Protein AF-A0AAD7TWH1-F1 (afdb_monomer)

pLDDT: mean 86.57, std 14.69, range [39.81, 98.5]

Sequence (129 aa):
MPHADSATIPAGIDKAAFWAHVHEQLSHLLDGQRNWVTNLANASSLVFNALQAFPPFGTGERMVNWCGHIACDGETKSEVVCPLLLTVDGEERAIGVLDLDCLALAGFDEQDQAGLEKIARLVVDACDW

Foldseek 3Di:
DDDVCLLADDPPDDLLVLLVSLLVSLLVCLPPPAALVSSVVSNLSSVLSNLLNDPLQNDDQLPKDSPPPPPDPVLFQDKAKAFLWDADPNDTDGPGIDIITTSDHCSDDPSRNVSVNSSSPSSNVSYDD

Radius of gyration: 14.74 Å; Cα contacts (8 Å, |Δi|>4): 180; chains: 1; bounding box: 40×32×31 Å

Secondary structure (DSSP, 8-state):
---GGGG-PPTT--HHHHHHHHHHHHHHHHTT--BHHHHHHHHHHHHHHHHHHSHHHHSGGG-EESS--STT-TT--EEEEEEEEEEETTEEEEEEEEEEEESSTT---HHHHHHHHHHHHHHHHHSB-

InterPro domains:
  IPR029016 GAF-like domain superfamily [G3DSA:3.30.450.40] (1-66)
  IPR029016 GAF-like domain superfamily [G3DSA:3.30.450.40] (67-126)

Mean predicted aligned error: 5.59 Å

Organism: NCBI:txid1111947

Structure (mmCIF, N/CA/C/O backbone):
data_AF-A0AAD7TWH1-F1
#
_entry.id   AF-A0AAD7TWH1-F1
#
loop_
_atom_site.group_PDB
_atom_site.id
_atom_site.type_symbol
_atom_site.label_atom_id
_atom_site.label_alt_id
_atom_site.label_comp_id
_atom_site.label_asym_id
_atom_site.label_entity_id
_atom_site.label_seq_id
_atom_site.pdbx_PDB_ins_code
_atom_site.Cartn_x
_atom_site.Cartn_y
_atom_site.Cartn_z
_atom_site.occupancy
_atom_site.B_iso_or_equiv
_atom_site.auth_seq_id
_atom_site.auth_comp_id
_atom_site.auth_asym_id
_atom_site.auth_atom_id
_atom_site.pdbx_PDB_model_num
ATOM 1 N N . MET A 1 1 ? -1.399 -17.038 8.938 1.00 39.81 1 MET A N 1
ATOM 2 C CA . MET A 1 1 ? -0.322 -16.044 9.106 1.00 39.81 1 MET A CA 1
ATOM 3 C C . MET A 1 1 ? 0.373 -15.959 7.761 1.00 39.81 1 MET A C 1
ATOM 5 O O . MET A 1 1 ? 0.911 -16.983 7.351 1.00 39.81 1 MET A O 1
ATOM 9 N N . PRO A 1 2 ? 0.262 -14.853 7.014 1.00 45.19 2 PRO A N 1
ATOM 10 C CA . PRO A 1 2 ? 1.003 -14.704 5.769 1.00 45.19 2 PRO A CA 1
ATOM 11 C C . PRO A 1 2 ? 2.489 -14.732 6.119 1.00 45.19 2 PRO A C 1
ATOM 13 O O . PRO A 1 2 ? 2.971 -13.923 6.910 1.00 45.19 2 PRO A O 1
ATOM 16 N N . HIS A 1 3 ? 3.166 -15.783 5.667 1.00 49.09 3 HIS A N 1
ATOM 17 C CA . HIS A 1 3 ? 4.610 -15.925 5.793 1.00 49.09 3 HIS A CA 1
ATOM 18 C C . HIS A 1 3 ? 5.301 -14.922 4.863 1.00 49.09 3 HIS A C 1
ATOM 20 O O . HIS A 1 3 ? 4.665 -14.383 3.965 1.00 49.09 3 HIS A O 1
ATOM 26 N N . ALA A 1 4 ? 6.611 -14.720 5.034 1.00 50.75 4 ALA A N 1
ATOM 27 C CA . ALA A 1 4 ? 7.447 -13.882 4.163 1.00 50.75 4 ALA A CA 1
ATOM 28 C C . ALA A 1 4 ? 7.271 -14.165 2.649 1.00 50.75 4 ALA A C 1
ATOM 30 O O . ALA A 1 4 ? 7.545 -13.300 1.822 1.00 50.75 4 ALA A O 1
ATOM 31 N N . ASP A 1 5 ? 6.749 -15.342 2.295 1.00 55.78 5 ASP A N 1
ATOM 32 C CA . ASP A 1 5 ? 6.405 -15.750 0.933 1.00 55.78 5 ASP A CA 1
ATOM 33 C C . ASP A 1 5 ? 5.271 -14.917 0.301 1.00 55.78 5 ASP A C 1
ATOM 35 O O . ASP A 1 5 ? 5.183 -14.861 -0.922 1.00 55.78 5 ASP A O 1
ATOM 39 N N . SER A 1 6 ? 4.431 -14.221 1.081 1.00 58.53 6 SER A N 1
ATOM 40 C CA . SER A 1 6 ? 3.344 -13.368 0.558 1.00 58.53 6 SER A CA 1
ATOM 41 C C . SER A 1 6 ? 3.832 -12.112 -0.173 1.00 58.53 6 SER A C 1
ATOM 43 O O . SER A 1 6 ? 3.029 -11.407 -0.771 1.00 58.53 6 SER A O 1
ATOM 45 N N . ALA A 1 7 ? 5.133 -11.813 -0.122 1.00 64.38 7 ALA A N 1
ATOM 46 C CA . ALA A 1 7 ? 5.755 -10.744 -0.903 1.00 64.38 7 ALA A CA 1
ATOM 47 C C . ALA A 1 7 ? 6.455 -11.252 -2.178 1.00 64.38 7 ALA A C 1
ATOM 49 O O . ALA A 1 7 ? 7.102 -10.469 -2.875 1.00 64.38 7 ALA A O 1
ATOM 50 N N . THR A 1 8 ? 6.368 -12.552 -2.490 1.00 76.50 8 THR A N 1
ATOM 51 C CA . THR A 1 8 ? 6.945 -13.086 -3.729 1.00 76.50 8 THR A CA 1
ATOM 52 C C . THR A 1 8 ? 6.182 -12.573 -4.945 1.00 76.50 8 THR A C 1
ATOM 54 O O . THR A 1 8 ? 5.033 -12.928 -5.186 1.00 76.50 8 THR A O 1
ATOM 57 N N . ILE A 1 9 ? 6.849 -11.744 -5.745 1.00 82.06 9 ILE A N 1
ATOM 58 C CA . ILE A 1 9 ? 6.294 -11.216 -6.988 1.00 82.06 9 ILE A CA 1
ATOM 59 C C . ILE A 1 9 ? 6.599 -12.197 -8.130 1.00 82.06 9 ILE A C 1
ATOM 61 O O . ILE A 1 9 ? 7.773 -12.514 -8.358 1.00 82.06 9 ILE A O 1
ATOM 65 N N . PRO A 1 10 ? 5.587 -12.691 -8.871 1.00 80.50 10 PRO A N 1
ATOM 66 C CA . PRO A 1 10 ? 5.828 -13.527 -10.040 1.00 80.50 10 PRO A CA 1
ATOM 67 C C . PRO A 1 10 ? 6.704 -12.807 -11.076 1.00 80.50 10 PRO A C 1
ATOM 69 O O . PRO A 1 10 ? 6.528 -11.620 -11.354 1.00 80.50 10 PRO A O 1
ATOM 72 N N . ALA A 1 11 ? 7.658 -13.523 -11.671 1.00 80.81 11 ALA A N 1
ATOM 73 C CA . ALA A 1 11 ? 8.564 -12.931 -12.651 1.00 80.81 11 ALA A CA 1
ATOM 74 C C . ALA A 1 11 ? 7.823 -12.517 -13.936 1.00 80.81 11 ALA A C 1
ATOM 76 O O . ALA A 1 11 ? 6.969 -13.247 -14.435 1.00 80.81 11 ALA A O 1
ATOM 77 N N . GLY A 1 12 ? 8.205 -11.371 -14.508 1.00 84.81 12 GLY A N 1
ATOM 78 C CA . GLY A 1 12 ? 7.717 -10.916 -15.816 1.00 84.81 12 GLY A CA 1
ATOM 79 C C . GLY A 1 12 ? 6.298 -10.344 -15.829 1.00 84.81 12 GLY A C 1
ATOM 80 O O . GLY A 1 12 ? 5.754 -10.142 -16.913 1.00 84.81 12 GLY A O 1
ATOM 81 N N . ILE A 1 13 ? 5.698 -10.082 -14.664 1.00 91.94 13 ILE A N 1
ATOM 82 C CA . ILE A 1 13 ? 4.402 -9.403 -14.591 1.00 91.94 13 ILE A CA 1
ATOM 83 C C . ILE A 1 13 ? 4.534 -7.913 -14.907 1.00 91.94 13 ILE A C 1
ATOM 85 O O . ILE A 1 13 ? 5.572 -7.294 -14.656 1.00 91.94 13 ILE A O 1
ATOM 89 N N . ASP A 1 14 ? 3.462 -7.336 -15.441 1.00 94.19 14 ASP A N 1
ATOM 90 C CA . ASP A 1 14 ? 3.357 -5.894 -15.615 1.00 94.19 14 ASP A CA 1
ATOM 91 C C . ASP A 1 14 ? 2.929 -5.192 -14.314 1.00 94.19 14 ASP A C 1
ATOM 93 O O . ASP A 1 14 ? 2.630 -5.812 -13.290 1.00 94.19 14 ASP A O 1
ATOM 97 N N . LYS A 1 15 ? 2.923 -3.858 -14.356 1.00 93.38 15 LYS A N 1
ATOM 98 C CA . LYS A 1 15 ? 2.590 -3.006 -13.211 1.00 93.38 15 LYS A CA 1
ATOM 99 C C . LYS A 1 15 ? 1.138 -3.184 -12.742 1.00 93.38 15 LYS A C 1
ATOM 101 O O . LYS A 1 15 ? 0.876 -3.149 -11.542 1.00 93.38 15 LYS A O 1
ATOM 106 N N . ALA A 1 16 ? 0.202 -3.424 -13.659 1.00 95.31 16 ALA A N 1
ATOM 107 C CA . ALA A 1 16 ? -1.200 -3.644 -13.314 1.00 95.31 16 ALA A CA 1
ATOM 108 C C . ALA A 1 16 ? -1.382 -4.965 -12.546 1.00 95.31 16 ALA A C 1
ATOM 110 O O . ALA A 1 16 ? -2.037 -4.997 -11.503 1.00 95.31 16 ALA A O 1
ATOM 111 N N . ALA A 1 17 ? -0.750 -6.039 -13.022 1.00 95.25 17 ALA A N 1
ATOM 112 C CA . ALA A 1 17 ? -0.721 -7.331 -12.351 1.00 95.25 17 ALA A CA 1
ATOM 113 C C . ALA A 1 17 ? 0.020 -7.266 -11.006 1.00 95.25 17 ALA A C 1
ATOM 115 O O . ALA A 1 17 ? -0.417 -7.897 -10.044 1.00 95.25 17 ALA A O 1
ATOM 116 N N . PHE A 1 18 ? 1.088 -6.467 -10.908 1.00 95.19 18 PHE A N 1
ATOM 117 C CA . PHE A 1 18 ? 1.780 -6.203 -9.646 1.00 95.19 18 PHE A CA 1
ATOM 118 C C . PHE A 1 18 ? 0.841 -5.592 -8.601 1.00 95.19 18 PHE A C 1
ATOM 120 O O . PHE A 1 18 ? 0.687 -6.155 -7.518 1.00 95.19 18 PHE A O 1
ATOM 127 N N . TRP A 1 19 ? 0.159 -4.489 -8.924 1.00 96.25 19 TRP A N 1
ATOM 128 C CA . TRP A 1 19 ? -0.756 -3.850 -7.977 1.00 96.25 19 TRP A CA 1
ATOM 129 C C . TRP A 1 19 ? -1.931 -4.755 -7.605 1.00 96.25 19 TRP A C 1
ATOM 131 O O . TRP A 1 19 ? -2.282 -4.838 -6.429 1.00 96.25 19 TRP A O 1
ATOM 141 N N . ALA A 1 20 ? -2.490 -5.493 -8.570 1.00 95.94 20 ALA A N 1
ATOM 142 C CA . ALA A 1 20 ? -3.536 -6.476 -8.299 1.00 95.94 20 ALA A CA 1
ATOM 143 C C . ALA A 1 20 ? -3.072 -7.546 -7.296 1.00 95.94 20 ALA A C 1
ATOM 145 O O . ALA A 1 20 ? -3.798 -7.847 -6.349 1.00 95.94 20 ALA A O 1
ATOM 146 N N . HIS A 1 21 ? -1.850 -8.060 -7.465 1.00 94.19 21 HIS A N 1
ATOM 147 C CA . HIS A 1 21 ? -1.251 -9.027 -6.552 1.00 94.19 21 HIS A CA 1
ATOM 148 C C . HIS A 1 21 ? -1.049 -8.440 -5.147 1.00 94.19 21 HIS A C 1
ATOM 150 O O . HIS A 1 21 ? -1.452 -9.056 -4.163 1.00 94.19 21 HIS A O 1
ATOM 156 N N . VAL A 1 22 ? -0.494 -7.228 -5.038 1.00 95.00 22 VAL A N 1
ATOM 157 C CA . VAL A 1 22 ? -0.304 -6.548 -3.744 1.00 95.00 22 VAL A CA 1
ATOM 158 C C . VAL A 1 22 ? -1.637 -6.345 -3.026 1.00 95.00 22 VAL A C 1
ATOM 160 O O . VAL A 1 22 ? -1.733 -6.617 -1.830 1.00 95.00 22 VAL A O 1
ATOM 163 N N . HIS A 1 23 ? -2.680 -5.910 -3.738 1.00 97.25 23 HIS A N 1
ATOM 164 C CA . HIS A 1 23 ? -4.010 -5.726 -3.152 1.00 97.25 23 HIS A CA 1
ATOM 165 C C . HIS A 1 23 ? -4.606 -7.039 -2.656 1.00 97.25 23 HIS A C 1
ATOM 167 O O . HIS A 1 23 ? -5.154 -7.064 -1.562 1.00 97.25 23 HIS A O 1
ATOM 173 N N . GLU A 1 24 ? -4.479 -8.120 -3.424 1.00 95.50 24 GLU A N 1
ATOM 174 C CA . GLU A 1 24 ? -4.972 -9.441 -3.028 1.00 95.50 24 GLU A CA 1
ATOM 175 C C . GLU A 1 24 ? -4.269 -9.951 -1.762 1.00 95.50 24 GLU A C 1
ATOM 177 O O . GLU A 1 24 ? -4.928 -10.357 -0.802 1.00 95.50 24 GLU A O 1
ATOM 182 N N . GLN A 1 25 ? -2.935 -9.885 -1.725 1.00 94.75 25 GLN A N 1
ATOM 183 C CA . GLN A 1 25 ? -2.170 -10.313 -0.554 1.00 94.75 25 GLN A CA 1
ATOM 184 C C . GLN A 1 25 ? -2.493 -9.456 0.673 1.00 94.75 25 GLN A C 1
ATOM 186 O O . GLN A 1 25 ? -2.661 -9.991 1.771 1.00 94.75 25 GLN A O 1
ATOM 191 N N . LEU A 1 26 ? -2.635 -8.140 0.489 1.00 95.75 26 LEU A N 1
ATOM 192 C CA . LEU A 1 26 ? -3.017 -7.234 1.563 1.00 95.75 26 LEU A CA 1
ATOM 193 C C . LEU A 1 26 ? -4.420 -7.554 2.090 1.00 95.75 26 LEU A C 1
ATOM 195 O O . LEU A 1 26 ? -4.590 -7.677 3.298 1.00 95.75 26 LEU A O 1
ATOM 199 N N . SER A 1 27 ? -5.412 -7.750 1.218 1.00 96.19 27 SER A N 1
ATOM 200 C CA . SER A 1 27 ? -6.770 -8.113 1.637 1.00 96.19 27 SER A CA 1
ATOM 201 C C . SER A 1 27 ? -6.790 -9.397 2.470 1.00 96.19 27 SER A C 1
ATOM 203 O O . SER A 1 27 ? -7.426 -9.419 3.518 1.00 96.19 27 SER A O 1
ATOM 205 N N . HIS A 1 28 ? -6.047 -10.435 2.072 1.00 95.50 28 HIS A N 1
ATOM 206 C CA . HIS A 1 28 ? -5.938 -11.669 2.861 1.00 95.50 28 HIS A CA 1
ATOM 207 C C . HIS A 1 28 ? -5.211 -11.475 4.198 1.00 95.50 28 HIS A C 1
ATOM 209 O O . HIS A 1 28 ? -5.525 -12.144 5.179 1.00 95.50 28 HIS A O 1
ATOM 215 N N . LEU A 1 29 ? -4.220 -10.583 4.246 1.00 94.00 29 LEU A N 1
ATOM 216 C CA . LEU A 1 29 ? -3.462 -10.279 5.459 1.00 94.00 29 LEU A CA 1
ATOM 217 C C . LEU A 1 29 ? -4.282 -9.473 6.477 1.00 94.00 29 LEU A C 1
ATOM 219 O O . LEU A 1 29 ? -4.082 -9.640 7.680 1.00 94.00 29 LEU A O 1
ATOM 223 N N . LEU A 1 30 ? -5.182 -8.615 5.995 1.00 96.06 30 LEU A N 1
ATOM 224 C CA . LEU A 1 30 ? -6.059 -7.779 6.817 1.00 96.06 30 LEU A CA 1
ATOM 225 C C . LEU A 1 30 ? -7.363 -8.487 7.224 1.00 96.06 30 LEU A C 1
ATOM 227 O O . LEU A 1 30 ? -8.028 -8.038 8.157 1.00 96.06 30 LEU A O 1
ATOM 231 N N . ASP A 1 31 ? -7.736 -9.578 6.549 1.00 96.00 31 ASP A N 1
ATOM 232 C CA . ASP A 1 31 ? -9.008 -10.265 6.780 1.00 96.00 31 ASP A CA 1
ATOM 233 C C . ASP A 1 31 ? -9.193 -10.682 8.251 1.00 96.00 31 ASP A C 1
ATOM 235 O O . ASP A 1 31 ? -8.333 -11.312 8.875 1.00 96.00 31 ASP A O 1
ATOM 239 N N . GLY A 1 32 ? -10.329 -10.285 8.826 1.00 95.75 32 GLY A N 1
ATOM 240 C CA . GLY A 1 32 ? -10.686 -10.540 10.223 1.00 95.75 32 GLY A CA 1
ATOM 241 C C . GLY A 1 32 ? -9.857 -9.803 11.289 1.00 95.75 32 GLY A C 1
ATOM 242 O O . GLY A 1 32 ? -10.197 -9.894 12.470 1.00 95.75 32 GLY A O 1
ATOM 243 N N . GLN A 1 33 ? -8.809 -9.055 10.928 1.00 96.81 33 GLN A N 1
ATOM 244 C CA . GLN A 1 33 ? -8.030 -8.238 11.862 1.00 96.81 33 GLN A CA 1
ATOM 245 C C . GLN A 1 33 ? -8.543 -6.797 11.867 1.00 96.81 33 GLN A C 1
ATOM 247 O O . GLN A 1 33 ? -8.615 -6.163 10.822 1.00 96.81 33 GLN A O 1
ATOM 252 N N . ARG A 1 34 ? -8.847 -6.250 13.050 1.00 97.56 34 ARG A N 1
ATOM 253 C CA . ARG A 1 34 ? -9.407 -4.893 13.199 1.00 97.56 34 ARG A CA 1
ATOM 254 C C . ARG A 1 34 ? -8.496 -3.903 13.918 1.00 97.56 34 ARG A C 1
ATOM 256 O O . ARG A 1 34 ? -8.728 -2.699 13.876 1.00 97.56 34 ARG A O 1
ATOM 263 N N . ASN A 1 35 ? -7.446 -4.380 14.582 1.00 97.81 35 ASN A N 1
ATOM 264 C CA . ASN A 1 35 ? -6.518 -3.517 15.295 1.00 97.81 35 ASN A CA 1
ATOM 265 C C . ASN A 1 35 ? -5.641 -2.727 14.310 1.00 97.81 35 ASN A C 1
ATOM 267 O O . ASN A 1 35 ? -4.816 -3.308 13.601 1.00 97.81 35 ASN A O 1
ATOM 271 N N . TRP A 1 36 ? -5.780 -1.400 14.321 1.00 96.31 36 TRP A N 1
ATOM 272 C CA . TRP A 1 36 ? -5.081 -0.503 13.397 1.00 96.31 36 TRP A CA 1
ATOM 273 C C . TRP A 1 36 ? -3.554 -0.598 13.486 1.00 96.31 36 TRP A C 1
ATOM 275 O O . TRP A 1 36 ? -2.889 -0.587 12.456 1.00 96.31 36 TRP A O 1
ATOM 285 N N . VAL A 1 37 ? -2.982 -0.788 14.681 1.00 96.19 37 VAL A N 1
ATOM 286 C CA . VAL A 1 37 ? -1.524 -0.944 14.847 1.00 96.19 37 VAL A CA 1
ATOM 287 C C . VAL A 1 37 ? -1.036 -2.199 14.125 1.00 96.19 37 VAL A C 1
ATOM 289 O O . VAL A 1 37 ? -0.053 -2.158 13.388 1.00 96.19 37 VAL A O 1
ATOM 292 N N . THR A 1 38 ? -1.744 -3.315 14.310 1.00 95.38 38 THR A N 1
ATOM 293 C CA . THR A 1 38 ? -1.403 -4.596 13.677 1.00 95.38 38 THR A CA 1
ATOM 294 C C . THR A 1 38 ? -1.542 -4.510 12.160 1.00 95.38 38 THR A C 1
ATOM 296 O O . THR A 1 38 ? -0.639 -4.919 11.434 1.00 95.38 38 THR A O 1
ATOM 299 N N . ASN A 1 39 ? -2.644 -3.936 11.679 1.00 96.44 39 ASN A N 1
ATOM 300 C CA . ASN A 1 39 ? -2.911 -3.789 10.252 1.00 96.44 39 ASN A CA 1
ATOM 301 C C . ASN A 1 39 ? -1.916 -2.855 9.562 1.00 96.44 39 ASN A C 1
ATOM 303 O O . ASN A 1 39 ? -1.403 -3.212 8.506 1.00 96.44 39 ASN A O 1
ATOM 307 N N . LEU A 1 40 ? -1.574 -1.713 10.165 1.00 95.56 40 LEU A N 1
ATOM 308 C CA . LEU A 1 40 ? -0.560 -0.808 9.619 1.00 95.56 40 LEU A CA 1
ATOM 309 C C . LEU A 1 40 ? 0.826 -1.455 9.584 1.00 95.56 40 LEU A C 1
ATOM 311 O O . LEU A 1 40 ? 1.527 -1.323 8.584 1.00 95.56 40 LEU A O 1
ATOM 315 N N . ALA A 1 41 ? 1.220 -2.188 10.631 1.00 94.19 41 ALA A N 1
ATOM 316 C CA . ALA A 1 41 ? 2.504 -2.889 10.657 1.00 94.19 41 ALA A CA 1
ATOM 317 C C . ALA A 1 41 ? 2.584 -3.971 9.565 1.00 94.19 41 ALA A C 1
ATOM 319 O O . ALA A 1 41 ? 3.569 -4.056 8.829 1.00 94.19 41 ALA A O 1
ATOM 320 N N . ASN A 1 42 ? 1.520 -4.761 9.426 1.00 92.31 42 ASN A N 1
ATOM 321 C CA . ASN A 1 42 ? 1.399 -5.802 8.412 1.00 92.31 42 ASN A CA 1
ATOM 322 C C . ASN A 1 42 ? 1.390 -5.223 6.990 1.00 92.31 42 ASN A C 1
ATOM 324 O O . ASN A 1 42 ? 2.146 -5.685 6.135 1.00 92.31 42 ASN A O 1
ATOM 328 N N . ALA A 1 43 ? 0.582 -4.187 6.749 1.00 94.31 43 ALA A N 1
ATOM 329 C CA . ALA A 1 43 ? 0.520 -3.491 5.470 1.00 94.31 43 ALA A CA 1
ATOM 330 C C . ALA A 1 43 ? 1.879 -2.886 5.110 1.00 94.31 43 ALA A C 1
ATOM 332 O O . ALA A 1 43 ? 2.363 -3.089 4.001 1.00 94.31 43 ALA A O 1
ATOM 333 N N . SER A 1 44 ? 2.531 -2.215 6.065 1.00 93.12 44 SER A N 1
ATOM 334 C CA . SER A 1 44 ? 3.846 -1.615 5.856 1.00 93.12 44 SER A CA 1
ATOM 335 C C . SER A 1 44 ? 4.882 -2.665 5.449 1.00 93.12 44 SER A C 1
ATOM 337 O O . SER A 1 44 ? 5.581 -2.504 4.451 1.00 93.12 44 SER A O 1
ATOM 339 N N . SER A 1 45 ? 4.926 -3.793 6.164 1.00 91.56 45 SER A N 1
ATOM 340 C CA . SER A 1 45 ? 5.843 -4.889 5.848 1.00 91.56 45 SER A CA 1
ATOM 341 C C . SER A 1 45 ? 5.578 -5.494 4.466 1.00 91.56 45 SER A C 1
ATOM 343 O O . SER A 1 45 ? 6.520 -5.703 3.699 1.00 91.56 45 SER A O 1
ATOM 345 N N . LEU A 1 46 ? 4.315 -5.756 4.121 1.00 92.75 46 LEU A N 1
ATOM 346 C CA . LEU A 1 46 ? 3.952 -6.330 2.826 1.00 92.75 46 LEU A CA 1
ATOM 347 C C . LEU A 1 46 ? 4.328 -5.392 1.674 1.00 92.75 46 LEU A C 1
ATOM 349 O O . LEU A 1 46 ? 4.993 -5.818 0.731 1.00 92.75 46 LEU A O 1
ATOM 353 N N . VAL A 1 47 ? 3.934 -4.120 1.763 1.00 92.25 47 VAL A N 1
ATOM 354 C CA . VAL A 1 47 ? 4.168 -3.135 0.701 1.00 92.25 47 VAL A CA 1
ATOM 355 C C . VAL A 1 47 ? 5.666 -2.897 0.509 1.00 92.25 47 VAL A C 1
ATOM 357 O O . VAL A 1 47 ? 6.132 -2.927 -0.627 1.00 92.25 47 VAL A O 1
ATOM 360 N N . PHE A 1 48 ? 6.443 -2.775 1.589 1.00 90.00 48 PHE A N 1
ATOM 361 C CA . PHE A 1 48 ? 7.902 -2.655 1.514 1.00 90.00 48 PHE A CA 1
ATOM 362 C C . PHE A 1 48 ? 8.553 -3.795 0.730 1.00 90.00 48 PHE A C 1
ATOM 364 O O . PHE A 1 48 ? 9.334 -3.561 -0.195 1.00 90.00 48 PHE A O 1
ATOM 371 N N . ASN A 1 49 ? 8.242 -5.038 1.106 1.00 89.12 49 ASN A N 1
ATOM 372 C CA . ASN A 1 49 ? 8.852 -6.204 0.478 1.00 89.12 49 ASN A 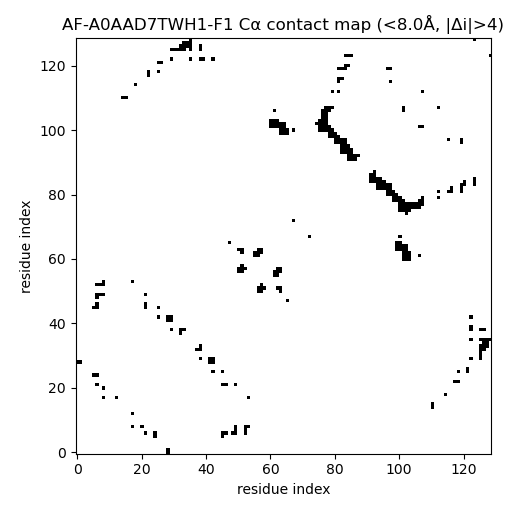CA 1
ATOM 373 C C . ASN A 1 49 ? 8.385 -6.361 -0.976 1.00 89.12 49 ASN A C 1
ATOM 375 O O . ASN A 1 49 ? 9.197 -6.681 -1.841 1.00 89.12 49 ASN A O 1
ATOM 379 N N . ALA A 1 50 ? 7.110 -6.084 -1.265 1.00 91.44 50 ALA A N 1
ATOM 380 C CA . ALA A 1 50 ? 6.574 -6.143 -2.621 1.00 91.44 50 ALA A CA 1
ATOM 381 C C . ALA A 1 50 ? 7.234 -5.112 -3.551 1.00 91.44 50 ALA A C 1
ATOM 383 O O . ALA A 1 50 ? 7.651 -5.465 -4.654 1.00 91.44 50 ALA A O 1
ATOM 384 N N . LEU A 1 51 ? 7.374 -3.858 -3.106 1.00 90.38 51 LEU A N 1
ATOM 385 C CA . LEU A 1 51 ? 8.034 -2.806 -3.886 1.00 90.38 51 LEU A CA 1
ATOM 386 C C . LEU A 1 51 ? 9.508 -3.139 -4.137 1.00 90.38 51 LEU A C 1
ATOM 388 O O . LEU A 1 51 ? 9.970 -3.034 -5.269 1.00 90.38 51 LEU A O 1
ATOM 392 N N . GLN A 1 52 ? 10.235 -3.626 -3.127 1.00 87.19 52 GLN A N 1
ATOM 393 C CA . GLN A 1 52 ? 11.619 -4.072 -3.319 1.00 87.19 52 GLN A CA 1
ATOM 394 C C . GLN A 1 52 ? 11.752 -5.255 -4.284 1.00 87.19 52 GLN A C 1
ATOM 396 O O . GLN A 1 52 ? 12.728 -5.343 -5.027 1.00 87.19 52 GLN A O 1
ATOM 401 N N . ALA A 1 53 ? 10.787 -6.174 -4.280 1.00 88.25 53 ALA A N 1
ATOM 402 C CA . ALA A 1 53 ? 10.803 -7.345 -5.148 1.00 88.25 53 ALA A CA 1
ATOM 403 C C . ALA A 1 53 ? 10.399 -7.032 -6.600 1.00 88.25 53 ALA A C 1
ATOM 405 O O . ALA A 1 53 ? 10.637 -7.853 -7.488 1.00 88.25 53 ALA A O 1
ATOM 406 N N . PHE A 1 54 ? 9.807 -5.864 -6.868 1.00 89.94 54 PHE A N 1
ATOM 407 C CA . PHE A 1 54 ? 9.381 -5.471 -8.206 1.00 89.94 54 PHE A CA 1
ATOM 408 C C . PHE A 1 54 ? 10.419 -4.540 -8.855 1.00 89.94 54 PHE A C 1
ATOM 410 O O . PHE A 1 54 ? 10.596 -3.413 -8.392 1.00 89.94 54 PHE A O 1
ATOM 417 N N . PRO A 1 55 ? 11.106 -4.950 -9.943 1.00 88.62 55 PRO A N 1
ATOM 418 C CA . PRO A 1 55 ? 12.225 -4.189 -10.511 1.00 88.62 55 PRO A CA 1
ATOM 419 C C . PRO A 1 55 ? 11.959 -2.696 -10.784 1.00 88.62 55 PRO A C 1
ATOM 421 O O . PRO A 1 55 ? 12.875 -1.907 -10.543 1.00 88.62 55 PRO A O 1
ATOM 424 N N . PRO A 1 56 ? 10.746 -2.275 -11.213 1.00 86.12 56 PRO A N 1
ATOM 425 C CA . PRO A 1 56 ? 10.404 -0.858 -11.355 1.00 86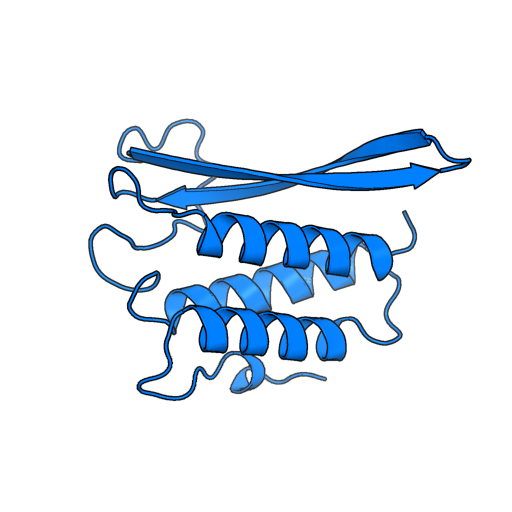.12 56 PRO A CA 1
ATOM 426 C C . PRO A 1 56 ? 10.514 -0.001 -10.084 1.00 86.12 56 PRO A C 1
ATOM 428 O O . PRO A 1 56 ?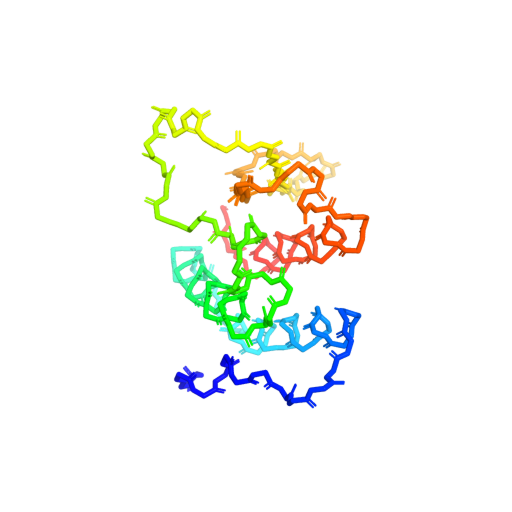 10.664 1.209 -10.226 1.00 86.12 56 PRO A O 1
ATOM 431 N N . PHE A 1 57 ? 10.459 -0.599 -8.887 1.00 85.81 57 PHE A N 1
ATOM 432 C CA . PHE A 1 57 ? 10.547 0.094 -7.590 1.00 85.81 57 PHE A CA 1
ATOM 433 C C . PHE A 1 57 ? 11.674 -0.405 -6.680 1.00 85.81 57 PHE A C 1
ATOM 435 O O . PHE A 1 57 ? 11.969 0.232 -5.673 1.00 85.81 57 PHE A O 1
ATOM 442 N N . GLY A 1 58 ? 12.285 -1.549 -6.989 1.00 77.75 58 GLY A N 1
ATOM 443 C CA . GLY A 1 58 ? 13.303 -2.179 -6.145 1.00 77.75 58 GLY A CA 1
ATOM 444 C C . GLY A 1 58 ? 14.743 -1.943 -6.589 1.00 77.75 58 GLY A C 1
ATOM 445 O O . GLY A 1 58 ? 15.672 -2.313 -5.877 1.00 77.75 58 GLY A O 1
ATOM 446 N N . THR A 1 59 ? 14.958 -1.365 -7.775 1.00 75.81 59 THR A N 1
ATOM 447 C CA . THR A 1 59 ? 16.302 -1.202 -8.345 1.00 75.81 59 THR A CA 1
ATOM 448 C C . THR A 1 59 ? 16.487 0.145 -9.039 1.00 75.81 59 THR A C 1
ATOM 450 O O . THR A 1 59 ? 15.542 0.729 -9.569 1.00 75.81 59 THR A O 1
ATOM 453 N N . GLY A 1 60 ? 17.732 0.626 -9.080 1.00 76.88 60 GLY A N 1
ATOM 454 C CA . GLY A 1 60 ? 18.107 1.852 -9.788 1.00 76.88 60 GLY A CA 1
ATOM 455 C C . GLY A 1 60 ? 17.593 3.132 -9.125 1.00 76.88 60 GLY A C 1
ATOM 456 O O . GLY A 1 60 ? 17.270 3.156 -7.943 1.00 76.88 60 GLY A O 1
ATOM 457 N N . GLU A 1 61 ? 17.520 4.216 -9.896 1.00 71.19 61 GLU A N 1
ATOM 458 C CA . GLU A 1 61 ? 17.102 5.532 -9.387 1.00 71.19 61 GLU A CA 1
ATOM 459 C C . GLU A 1 61 ? 15.622 5.579 -8.986 1.00 71.19 61 GLU A C 1
ATOM 461 O O . GLU A 1 61 ? 15.226 6.454 -8.227 1.00 71.19 61 GLU A O 1
ATOM 466 N N . ARG A 1 62 ? 14.801 4.634 -9.469 1.00 73.81 62 ARG A N 1
ATOM 467 C CA . ARG A 1 62 ? 13.380 4.522 -9.099 1.00 73.81 62 ARG A CA 1
ATOM 468 C C . ARG A 1 62 ? 13.137 3.759 -7.798 1.00 73.81 62 ARG A C 1
ATOM 470 O O . ARG A 1 62 ? 11.987 3.491 -7.459 1.00 73.81 62 ARG A O 1
ATOM 477 N N . MET A 1 63 ? 14.205 3.382 -7.098 1.00 79.25 63 MET A N 1
ATOM 478 C CA . MET A 1 63 ? 14.086 2.675 -5.836 1.00 79.25 63 MET A CA 1
ATOM 479 C C . MET A 1 63 ? 13.274 3.507 -4.837 1.00 79.25 63 MET A C 1
ATOM 481 O O . MET A 1 63 ? 13.614 4.661 -4.571 1.00 79.25 63 MET A O 1
ATOM 485 N N . VAL A 1 64 ? 12.208 2.917 -4.295 1.00 75.88 64 VAL A N 1
ATOM 486 C CA . VAL A 1 64 ? 11.373 3.573 -3.281 1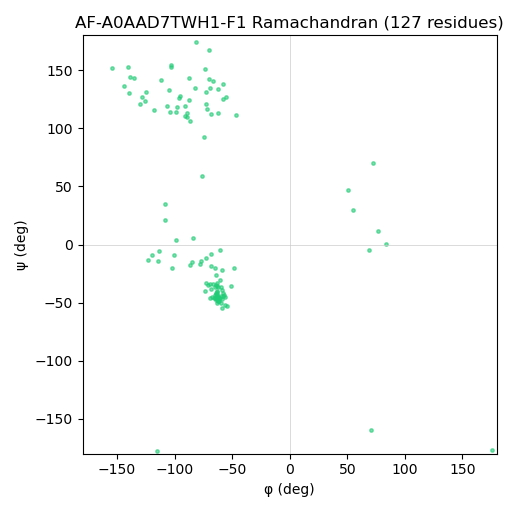.00 75.88 64 VAL A CA 1
ATOM 487 C C . VAL A 1 64 ? 12.127 3.614 -1.954 1.00 75.88 64 VAL A C 1
ATOM 489 O O . VAL A 1 64 ? 12.652 2.594 -1.497 1.00 75.88 64 VAL A O 1
ATOM 492 N N . ASN A 1 65 ? 12.171 4.784 -1.319 1.00 71.00 65 ASN A N 1
ATOM 493 C CA . ASN A 1 65 ? 12.775 4.940 -0.001 1.00 71.00 65 ASN A CA 1
ATOM 494 C C . ASN A 1 65 ? 11.729 4.689 1.096 1.00 71.00 65 ASN A C 1
ATOM 496 O O . ASN A 1 65 ? 10.783 5.451 1.249 1.00 71.00 65 ASN A O 1
ATOM 500 N N . TRP A 1 66 ? 11.900 3.610 1.865 1.00 67.56 66 TRP A N 1
ATOM 501 C CA . TRP A 1 66 ? 10.940 3.184 2.896 1.00 67.56 66 TRP A CA 1
ATOM 502 C C . TRP A 1 66 ? 11.354 3.541 4.332 1.00 67.56 66 TRP A C 1
ATOM 504 O O . TRP A 1 66 ? 10.529 3.571 5.241 1.00 67.56 66 TRP A O 1
ATOM 514 N N . CYS A 1 67 ? 12.644 3.792 4.571 1.00 53.00 67 CYS A N 1
ATOM 515 C CA . CYS A 1 67 ? 13.187 4.087 5.906 1.00 53.00 67 CYS A CA 1
ATOM 516 C C . CYS A 1 67 ? 13.598 5.558 6.061 1.00 53.00 67 CYS A C 1
ATOM 518 O O . CYS A 1 67 ? 14.407 5.896 6.924 1.00 53.00 67 CYS A O 1
ATOM 520 N N . GLY A 1 68 ? 13.046 6.426 5.218 1.00 48.78 68 GLY A N 1
ATOM 521 C CA . GLY A 1 68 ? 13.543 7.769 4.984 1.00 48.78 68 GLY A CA 1
ATOM 522 C C . GLY A 1 68 ? 12.698 8.900 5.549 1.00 48.78 68 GLY A C 1
ATOM 523 O O . GLY A 1 68 ? 12.721 9.956 4.942 1.00 48.78 68 GLY A O 1
ATOM 524 N N . HIS A 1 69 ? 12.035 8.783 6.710 1.00 47.81 69 HIS A N 1
ATOM 525 C CA . HIS A 1 69 ? 11.682 10.015 7.442 1.00 47.81 69 HIS A CA 1
ATOM 526 C C . HIS A 1 69 ? 12.929 10.584 8.141 1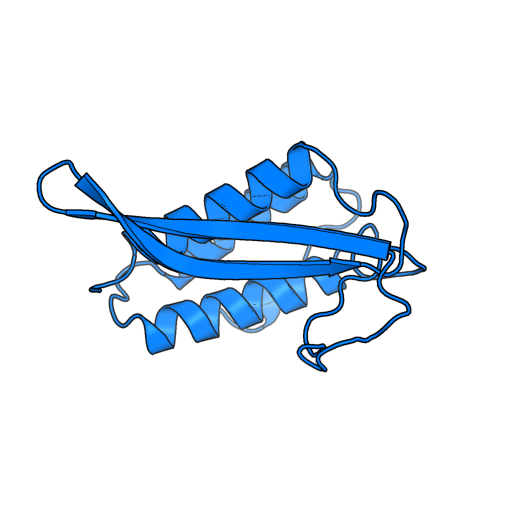.00 47.81 69 HIS A C 1
ATOM 528 O O . HIS A 1 69 ? 13.004 10.722 9.362 1.00 47.81 69 HIS A O 1
ATOM 534 N N . ILE A 1 70 ? 13.948 10.881 7.338 1.00 49.78 70 ILE A N 1
ATOM 535 C CA . ILE A 1 70 ? 14.862 11.973 7.613 1.00 49.78 70 ILE A CA 1
ATOM 536 C C . ILE A 1 70 ? 14.179 13.147 6.934 1.00 49.78 70 ILE A C 1
ATOM 538 O O . ILE A 1 70 ? 14.097 13.182 5.711 1.00 49.78 70 ILE A O 1
ATOM 542 N N . ALA A 1 71 ? 13.654 14.086 7.717 1.00 43.75 71 ALA A N 1
ATOM 543 C CA . ALA A 1 71 ? 13.285 15.384 7.177 1.00 43.75 71 ALA A CA 1
ATOM 544 C C . ALA A 1 71 ? 14.461 15.878 6.312 1.00 43.75 71 ALA A C 1
ATOM 546 O O . ALA A 1 71 ? 15.538 16.142 6.847 1.00 43.75 71 ALA A O 1
ATOM 547 N N . CYS A 1 72 ? 14.258 15.932 4.993 1.00 46.97 72 CYS A N 1
ATOM 548 C CA . CYS A 1 72 ? 15.264 16.259 3.982 1.00 46.97 72 CYS A CA 1
ATOM 549 C C . CYS A 1 72 ? 16.340 15.186 3.714 1.00 46.97 72 CYS A C 1
ATOM 551 O O . CYS A 1 72 ? 17.527 15.447 3.924 1.00 46.97 72 CYS A O 1
ATOM 553 N N . ASP A 1 73 ? 15.987 14.052 3.103 1.00 54.41 73 ASP A N 1
ATOM 554 C CA . ASP A 1 73 ? 16.903 13.536 2.079 1.00 54.41 73 ASP A CA 1
ATOM 555 C C . ASP A 1 73 ? 16.744 14.424 0.838 1.00 54.41 73 ASP A C 1
ATOM 557 O O . ASP A 1 73 ? 15.841 14.233 0.029 1.00 54.41 73 ASP A O 1
ATOM 561 N N . GLY A 1 74 ? 17.570 15.471 0.726 1.00 61.94 74 GLY A N 1
ATOM 562 C CA . GLY A 1 74 ? 17.517 16.429 -0.388 1.00 61.94 74 GLY A CA 1
ATOM 563 C C . GLY A 1 74 ? 17.756 15.800 -1.767 1.00 61.94 74 GLY A C 1
ATOM 564 O O . GLY A 1 74 ? 17.662 16.495 -2.777 1.00 61.94 74 GLY A O 1
ATOM 565 N N . GLU A 1 75 ? 18.075 14.506 -1.807 1.00 69.19 75 GLU A N 1
ATOM 566 C CA . GLU A 1 75 ? 18.229 13.715 -3.020 1.00 69.19 75 GLU A CA 1
ATOM 567 C C . GLU A 1 75 ? 16.893 13.153 -3.546 1.00 69.19 75 GLU A C 1
ATOM 569 O O . GLU A 1 75 ? 16.855 12.741 -4.708 1.00 69.19 75 GLU A O 1
ATOM 574 N N . THR A 1 76 ? 15.800 13.141 -2.756 1.00 73.62 76 THR A N 1
ATOM 575 C CA . THR A 1 76 ? 14.467 12.749 -3.263 1.00 73.62 76 THR A CA 1
ATOM 576 C C . THR A 1 76 ? 14.015 13.715 -4.357 1.00 73.62 76 THR A C 1
ATOM 578 O O . THR A 1 76 ? 14.158 14.936 -4.242 1.00 73.62 76 THR A O 1
ATOM 581 N N . LYS A 1 77 ? 13.500 13.173 -5.466 1.00 83.12 77 LYS A N 1
ATOM 582 C CA . LYS A 1 77 ? 13.090 13.959 -6.647 1.00 83.12 77 LYS A CA 1
ATOM 583 C C . LYS A 1 77 ? 11.613 13.799 -6.979 1.00 83.12 77 LYS A C 1
ATOM 585 O O . LYS A 1 77 ? 11.116 14.510 -7.856 1.00 83.12 77 LYS A O 1
ATOM 590 N N . SER A 1 78 ? 10.916 12.873 -6.326 1.00 87.25 78 SER A N 1
ATOM 591 C CA . SER A 1 78 ? 9.464 12.748 -6.399 1.00 87.25 78 SER A CA 1
ATOM 592 C C . SER A 1 78 ? 8.894 12.082 -5.150 1.00 87.25 78 SER A C 1
ATOM 594 O O . SER A 1 78 ? 9.554 11.262 -4.520 1.00 87.25 78 SER A O 1
ATOM 596 N N . GLU A 1 79 ? 7.652 12.436 -4.840 1.00 90.12 79 GLU A N 1
ATOM 597 C CA . GLU A 1 79 ? 6.904 12.009 -3.659 1.00 90.12 79 GLU A CA 1
ATOM 598 C C . GLU A 1 79 ? 5.464 11.707 -4.093 1.00 90.12 79 GLU A C 1
ATOM 600 O O . GLU A 1 79 ? 4.921 12.382 -4.979 1.00 90.12 79 GLU A O 1
ATOM 605 N N . VAL A 1 80 ? 4.846 10.692 -3.493 1.00 90.56 80 VAL A N 1
ATOM 606 C CA . VAL A 1 80 ? 3.414 10.410 -3.630 1.00 90.56 80 VAL A CA 1
ATOM 607 C C . VAL A 1 80 ? 2.799 10.217 -2.247 1.00 90.56 80 VAL A C 1
ATOM 609 O O . VAL A 1 80 ? 3.175 9.319 -1.498 1.00 90.56 80 VAL A O 1
ATOM 612 N N . VAL A 1 81 ? 1.811 11.056 -1.930 1.00 93.38 81 VAL A N 1
ATOM 613 C CA . VAL A 1 81 ? 1.141 11.068 -0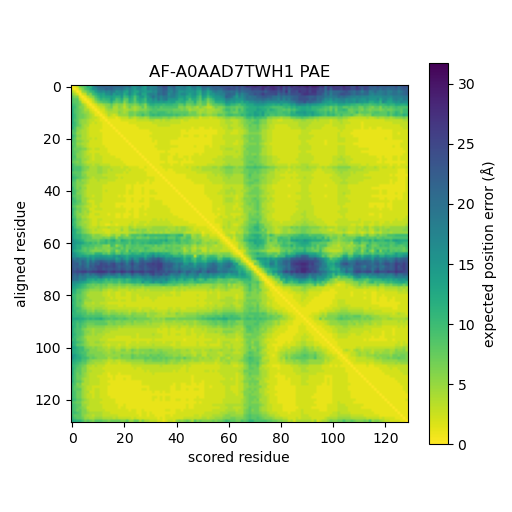.625 1.00 93.38 81 VAL A CA 1
ATOM 614 C C . VAL A 1 81 ? -0.337 10.747 -0.809 1.00 93.38 81 VAL A C 1
ATOM 616 O O . VAL A 1 81 ? -1.080 11.506 -1.429 1.00 93.38 81 VAL A O 1
ATOM 619 N N . CYS A 1 82 ? -0.777 9.623 -0.250 1.00 9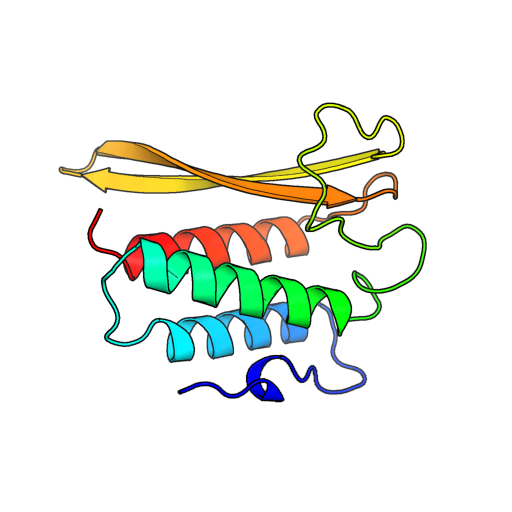5.31 82 CYS A N 1
ATOM 620 C CA . CYS A 1 82 ? -2.165 9.171 -0.275 1.00 95.31 82 CYS A CA 1
ATOM 621 C C . CYS A 1 82 ? -2.804 9.363 1.110 1.00 95.31 82 CYS A C 1
ATOM 623 O O . CYS A 1 82 ? -2.342 8.758 2.081 1.00 95.31 82 CYS A O 1
ATOM 625 N N . PRO A 1 83 ? -3.871 10.166 1.254 1.00 96.81 83 PRO A N 1
ATOM 626 C CA . PRO A 1 83 ? -4.534 10.332 2.541 1.00 96.81 83 PRO A CA 1
ATOM 627 C C . PRO A 1 83 ? -5.293 9.062 2.946 1.00 96.81 83 PRO A C 1
ATOM 629 O O . PRO A 1 83 ? -5.944 8.413 2.127 1.00 96.81 83 PRO A O 1
ATOM 632 N N . LEU A 1 84 ? -5.266 8.739 4.238 1.00 97.38 84 LEU A N 1
ATOM 633 C CA . LEU A 1 84 ? -6.168 7.757 4.834 1.00 97.38 84 LEU A CA 1
ATOM 634 C C . LEU A 1 84 ? -7.443 8.504 5.234 1.00 97.38 84 LEU A C 1
ATOM 636 O O . LEU A 1 84 ? -7.436 9.287 6.187 1.00 97.38 84 LEU A O 1
ATOM 640 N N . LEU A 1 85 ? -8.514 8.300 4.467 1.00 97.62 85 LEU A N 1
ATOM 641 C CA . LEU A 1 85 ? -9.792 8.993 4.630 1.00 97.62 85 LEU A CA 1
ATOM 642 C C . LEU A 1 85 ? -10.816 8.075 5.296 1.00 97.62 85 LEU A C 1
ATOM 644 O O . LEU A 1 85 ? -11.244 7.087 4.706 1.00 97.62 85 LEU A O 1
ATOM 648 N N . LEU A 1 86 ? -11.227 8.420 6.514 1.00 97.12 86 LEU A N 1
ATOM 649 C CA . LEU A 1 86 ? -12.288 7.744 7.253 1.00 97.12 86 LEU A CA 1
ATOM 650 C C . LEU A 1 86 ? -13.612 8.485 7.057 1.00 97.12 86 LEU A C 1
ATOM 652 O O . LEU A 1 86 ? -13.695 9.675 7.351 1.00 97.12 86 LEU A O 1
ATOM 656 N N . THR A 1 87 ? -14.662 7.785 6.625 1.00 95.50 87 THR A N 1
ATOM 657 C CA . THR A 1 87 ? -16.015 8.359 6.571 1.00 95.50 87 THR A CA 1
ATOM 658 C C . THR A 1 87 ? -16.761 8.082 7.875 1.00 95.50 87 THR A C 1
ATOM 660 O O . THR A 1 87 ? -16.999 6.926 8.218 1.00 95.50 87 THR A O 1
ATOM 663 N N . VAL A 1 88 ? -17.167 9.136 8.586 1.00 92.62 88 VAL A N 1
ATOM 664 C CA . VAL A 1 88 ? -17.978 9.057 9.812 1.00 92.62 88 VAL A CA 1
ATOM 665 C C . VAL A 1 88 ? -19.205 9.937 9.630 1.00 92.62 88 VAL A C 1
ATOM 667 O O . VAL A 1 88 ? -19.073 11.122 9.341 1.00 92.62 88 VAL A O 1
ATOM 670 N N . ASP A 1 89 ? -20.399 9.361 9.777 1.00 93.88 89 ASP A N 1
ATOM 671 C CA . ASP A 1 89 ? -21.678 10.070 9.613 1.00 93.88 89 ASP A CA 1
ATOM 672 C C . ASP A 1 89 ? -21.843 10.780 8.251 1.00 93.88 89 ASP A C 1
ATOM 674 O O . ASP A 1 89 ? -22.531 11.791 8.140 1.00 93.88 89 ASP A O 1
ATOM 678 N N . GLY A 1 90 ? -21.220 10.238 7.197 1.00 92.56 90 GLY A N 1
ATOM 679 C CA . GLY A 1 90 ? -21.242 10.810 5.844 1.00 92.56 90 GLY A CA 1
ATOM 680 C C . GLY A 1 90 ? -20.199 11.905 5.593 1.00 92.56 90 GLY A C 1
ATOM 681 O O . GLY A 1 90 ? -20.129 12.411 4.477 1.00 92.56 90 GLY A O 1
ATOM 682 N N . GLU A 1 91 ? -19.373 12.234 6.588 1.00 95.12 91 GLU A N 1
ATOM 683 C CA . GLU A 1 91 ? -18.287 13.212 6.489 1.00 95.12 91 GLU A CA 1
ATOM 684 C C . GLU A 1 91 ? -16.928 12.506 6.406 1.00 95.12 91 GLU A C 1
ATOM 686 O O . GLU A 1 91 ? -16.627 11.618 7.210 1.00 95.12 91 GLU A O 1
ATOM 691 N N . GLU A 1 92 ? -16.080 12.920 5.466 1.00 95.69 92 GLU A N 1
ATOM 692 C CA . GLU A 1 92 ? -14.713 12.406 5.348 1.00 95.69 92 GLU A CA 1
ATOM 693 C C . GLU A 1 92 ? -13.763 13.112 6.323 1.00 95.69 92 GLU A C 1
ATOM 695 O O . GLU A 1 92 ? -13.741 14.338 6.448 1.00 95.69 92 GLU A O 1
ATOM 700 N N . ARG A 1 93 ? -12.931 12.327 7.008 1.00 95.94 93 ARG A N 1
ATOM 701 C CA . ARG A 1 93 ? -11.895 12.804 7.925 1.00 95.94 93 ARG A CA 1
ATOM 702 C C . ARG A 1 93 ? -10.559 12.173 7.567 1.00 95.94 93 ARG A C 1
ATOM 704 O O . ARG A 1 93 ? -10.440 10.952 7.519 1.00 95.94 93 ARG A O 1
ATOM 711 N N . ALA A 1 94 ? -9.538 13.002 7.372 1.00 96.38 94 ALA A N 1
ATOM 712 C CA . ALA A 1 94 ? -8.170 12.521 7.241 1.00 96.38 94 ALA A CA 1
ATOM 713 C C . ALA A 1 94 ? -7.647 12.059 8.610 1.00 96.38 94 ALA A C 1
ATOM 715 O O . ALA A 1 94 ? -7.605 12.840 9.561 1.00 96.38 94 ALA A O 1
ATOM 716 N N . ILE A 1 95 ? -7.259 10.789 8.696 1.00 96.19 95 ILE A N 1
ATOM 717 C CA . ILE A 1 95 ? -6.781 10.131 9.926 1.00 96.19 95 ILE A CA 1
ATOM 718 C C . ILE A 1 95 ? -5.301 9.729 9.846 1.00 96.19 95 ILE A C 1
ATOM 720 O O . ILE A 1 95 ? -4.716 9.293 10.834 1.00 96.19 95 ILE A O 1
ATOM 724 N N . GLY A 1 96 ? -4.683 9.902 8.678 1.00 94.75 96 GLY A N 1
ATOM 725 C CA . GLY A 1 96 ? -3.273 9.628 8.437 1.00 94.75 96 GLY A CA 1
ATOM 726 C C . GLY A 1 96 ? -2.901 9.835 6.973 1.00 94.75 96 GLY A C 1
ATOM 727 O O . GLY A 1 96 ? -3.740 10.228 6.159 1.00 94.75 96 GLY A O 1
ATOM 728 N N . VAL A 1 97 ? -1.645 9.542 6.643 1.00 94.75 97 VAL A N 1
ATOM 729 C CA . VAL A 1 97 ? -1.129 9.541 5.268 1.00 94.75 97 VAL A CA 1
ATOM 730 C C . VAL A 1 97 ? -0.279 8.295 5.018 1.00 94.75 97 VAL A C 1
ATOM 732 O O . VAL A 1 97 ? 0.418 7.823 5.915 1.00 94.75 97 VAL A O 1
ATOM 735 N N . LEU A 1 98 ? -0.372 7.758 3.804 1.00 93.88 98 LEU A N 1
ATOM 736 C CA . LEU A 1 98 ? 0.584 6.827 3.220 1.00 93.88 98 LEU A CA 1
ATOM 737 C C . LEU A 1 98 ? 1.507 7.653 2.331 1.00 93.88 98 LEU A C 1
ATOM 739 O O . LEU A 1 98 ? 1.042 8.275 1.380 1.00 93.88 98 LEU A O 1
ATOM 743 N N . ASP A 1 99 ? 2.786 7.656 2.665 1.00 90.94 99 ASP A N 1
ATOM 744 C CA . ASP A 1 99 ? 3.792 8.527 2.072 1.00 90.94 99 ASP A CA 1
ATOM 745 C C . ASP A 1 99 ? 4.941 7.685 1.509 1.00 90.94 99 ASP A C 1
ATOM 747 O O . ASP A 1 99 ? 5.404 6.764 2.191 1.00 90.94 99 ASP A O 1
ATOM 751 N N . LEU A 1 100 ? 5.342 7.956 0.263 1.00 88.88 100 LEU A N 1
ATOM 752 C CA . LEU A 1 100 ? 6.452 7.292 -0.418 1.00 88.88 100 LEU A CA 1
ATOM 753 C C . LEU A 1 100 ? 7.290 8.272 -1.244 1.00 88.88 100 LEU A C 1
ATOM 755 O O . LEU A 1 100 ? 6.784 8.968 -2.126 1.00 88.88 100 LEU A O 1
ATOM 759 N N . ASP A 1 101 ? 8.603 8.185 -1.039 1.00 87.00 101 ASP A N 1
ATOM 760 C CA . ASP A 1 101 ? 9.634 8.947 -1.740 1.00 87.00 101 ASP A CA 1
ATOM 761 C C . ASP A 1 101 ? 10.373 8.122 -2.799 1.00 87.00 101 ASP A C 1
ATOM 763 O O . ASP A 1 1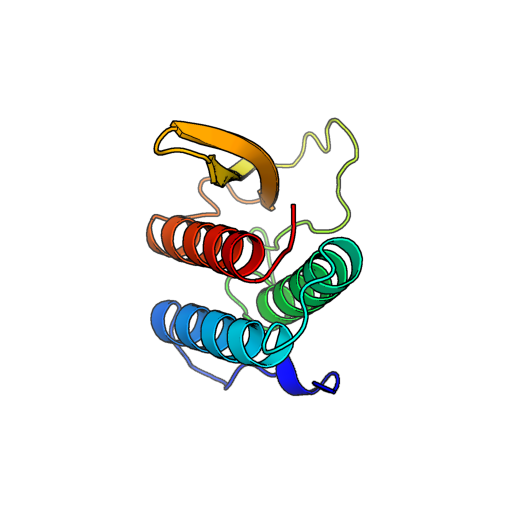01 ? 10.551 6.903 -2.676 1.00 87.00 101 ASP A O 1
ATOM 767 N N . CYS A 1 102 ? 10.888 8.809 -3.821 1.00 84.38 102 CYS A N 1
ATOM 768 C CA . CYS A 1 102 ? 11.691 8.221 -4.885 1.00 84.38 102 CYS A CA 1
ATOM 769 C C . CYS A 1 102 ? 12.816 9.166 -5.355 1.00 84.38 102 CYS A C 1
ATOM 771 O O . CYS A 1 102 ? 12.611 10.357 -5.604 1.00 84.38 102 CYS A O 1
ATOM 773 N N . LEU A 1 103 ? 14.022 8.615 -5.551 1.00 83.56 103 LEU A N 1
ATOM 774 C CA . LEU A 1 103 ? 15.203 9.361 -6.024 1.00 83.56 103 LEU A CA 1
ATOM 775 C C . LEU A 1 103 ? 15.128 9.742 -7.518 1.00 83.56 103 LEU A C 1
ATOM 777 O O . LEU A 1 103 ? 15.931 10.545 -8.009 1.00 83.56 103 LEU A O 1
ATOM 781 N N . ALA A 1 104 ? 14.175 9.175 -8.262 1.00 83.44 104 ALA A N 1
ATOM 782 C CA . ALA A 1 104 ? 13.925 9.498 -9.660 1.00 83.44 104 ALA A CA 1
ATOM 783 C C . ALA A 1 104 ? 12.956 10.676 -9.790 1.00 83.44 104 ALA A C 1
ATOM 785 O O . ALA A 1 104 ? 11.981 10.797 -9.051 1.00 83.44 104 ALA A O 1
ATOM 786 N N . LEU A 1 105 ? 13.186 11.527 -10.793 1.00 84.75 105 LEU A N 1
ATOM 787 C CA . LEU A 1 105 ? 12.196 12.521 -11.206 1.00 84.75 105 LEU A CA 1
ATOM 788 C C . LEU A 1 105 ? 11.013 11.802 -11.869 1.00 84.75 105 LEU A C 1
ATOM 790 O O . LEU A 1 105 ? 11.233 10.932 -12.713 1.00 84.75 105 LEU A O 1
ATOM 794 N N . ALA A 1 106 ? 9.781 12.182 -11.513 1.00 86.44 106 ALA A N 1
ATOM 795 C CA . ALA A 1 106 ? 8.564 11.496 -11.966 1.00 86.44 106 ALA A CA 1
ATOM 796 C C . ALA A 1 106 ? 8.639 9.969 -11.735 1.00 86.44 106 ALA A C 1
ATOM 798 O O . ALA A 1 106 ? 8.380 9.166 -12.637 1.00 86.44 106 ALA A O 1
ATOM 799 N N . GLY A 1 107 ? 9.070 9.575 -10.528 1.00 88.12 107 GLY A N 1
ATOM 800 C CA . GLY A 1 107 ? 9.220 8.176 -10.129 1.00 88.12 107 GLY A CA 1
ATOM 801 C C . GLY A 1 107 ? 7.898 7.410 -10.092 1.00 88.12 107 GLY A C 1
ATOM 802 O O . GLY A 1 107 ? 7.895 6.205 -10.344 1.00 88.12 107 GLY A O 1
ATOM 803 N N . PHE A 1 108 ? 6.797 8.131 -9.871 1.00 92.19 108 PHE A N 1
ATOM 804 C CA . PHE A 1 108 ? 5.438 7.608 -9.800 1.00 92.19 108 PHE A CA 1
ATOM 805 C C . PHE A 1 108 ? 4.594 8.083 -10.986 1.00 92.19 108 PHE A C 1
ATOM 807 O O . PHE A 1 108 ? 4.704 9.231 -11.424 1.00 92.19 108 PHE A O 1
ATOM 814 N N . ASP A 1 109 ? 3.744 7.195 -11.494 1.00 94.56 109 ASP A N 1
ATOM 815 C CA . ASP A 1 109 ? 2.714 7.506 -12.487 1.00 94.56 109 ASP A CA 1
ATOM 816 C C . ASP A 1 109 ? 1.288 7.302 -11.934 1.00 94.56 109 ASP A C 1
ATOM 818 O O . ASP A 1 109 ? 1.086 6.962 -10.768 1.00 94.56 109 ASP A O 1
ATOM 822 N N . GLU A 1 110 ? 0.277 7.520 -12.778 1.00 95.81 110 GLU A N 1
ATOM 823 C CA . GLU A 1 110 ? -1.139 7.391 -12.400 1.00 95.81 110 GLU A CA 1
ATOM 824 C C . GLU A 1 110 ? -1.516 5.974 -11.932 1.00 95.81 110 GLU A C 1
ATOM 826 O O . GLU A 1 110 ? -2.399 5.821 -11.087 1.00 95.81 110 GLU A O 1
ATOM 831 N N . GLN A 1 111 ? -0.854 4.927 -12.445 1.00 95.94 111 GLN A N 1
ATOM 832 C CA . GLN A 1 111 ? -1.107 3.557 -11.985 1.00 95.94 111 GLN A CA 1
ATOM 833 C C . GLN A 1 111 ? -0.567 3.354 -10.569 1.00 95.94 111 GLN A C 1
ATOM 835 O O . GLN A 1 111 ? -1.185 2.641 -9.779 1.00 95.94 111 GLN A O 1
ATOM 840 N N . ASP A 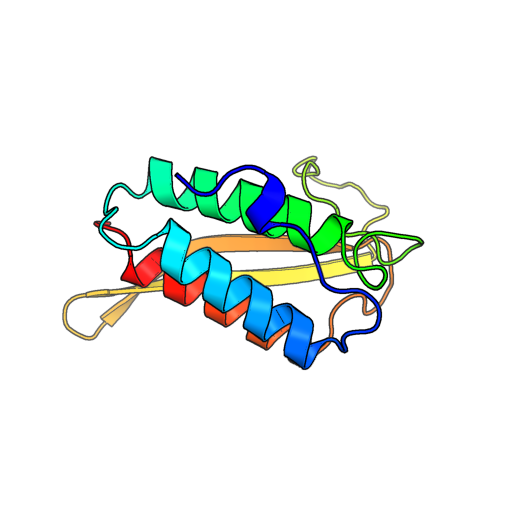1 112 ? 0.556 3.993 -10.244 1.00 95.56 112 ASP A N 1
ATOM 841 C CA . ASP A 1 112 ? 1.173 3.926 -8.919 1.00 95.56 112 ASP A CA 1
ATOM 842 C C . ASP A 1 112 ? 0.316 4.643 -7.885 1.00 95.56 112 ASP A C 1
ATOM 844 O O . ASP A 1 112 ? 0.003 4.068 -6.843 1.00 95.56 112 ASP A O 1
ATOM 848 N N . GLN A 1 113 ? -0.152 5.849 -8.216 1.00 95.88 113 GLN A N 1
ATOM 849 C CA . GLN A 1 113 ? -1.096 6.584 -7.379 1.00 95.88 113 GLN A CA 1
ATOM 850 C C . GLN A 1 113 ? -2.357 5.751 -7.108 1.00 95.88 113 GLN A C 1
ATOM 852 O O . GLN A 1 113 ? -2.711 5.532 -5.951 1.00 95.88 113 GLN A O 1
ATOM 857 N N . ALA A 1 114 ? -3.000 5.212 -8.150 1.00 97.81 114 ALA A N 1
ATOM 858 C CA . ALA A 1 114 ? -4.202 4.393 -7.987 1.00 97.81 114 ALA A CA 1
ATOM 859 C C . ALA A 1 114 ? -3.940 3.114 -7.164 1.00 97.81 114 ALA A C 1
ATOM 861 O O . ALA A 1 114 ? -4.786 2.680 -6.373 1.00 97.81 114 ALA A O 1
ATOM 862 N N . GLY A 1 115 ? -2.762 2.505 -7.330 1.00 97.62 115 GLY A N 1
ATOM 863 C CA . GLY A 1 115 ? -2.317 1.355 -6.546 1.00 97.62 115 GLY A CA 1
ATOM 864 C C . GLY A 1 115 ? -2.205 1.671 -5.053 1.00 97.62 115 GLY A C 1
ATOM 865 O O . GLY A 1 115 ? -2.718 0.912 -4.223 1.00 97.62 115 GLY A O 1
ATOM 866 N N . LEU A 1 116 ? -1.591 2.805 -4.718 1.00 97.25 116 LEU A N 1
ATOM 867 C CA . LEU A 1 116 ? -1.365 3.266 -3.347 1.00 97.25 116 LEU A CA 1
ATOM 868 C C . LEU A 1 116 ? -2.644 3.770 -2.672 1.00 97.25 116 LEU A C 1
ATOM 870 O O . LEU A 1 116 ? -2.905 3.419 -1.521 1.00 97.25 116 LEU A O 1
ATOM 874 N N . GLU A 1 117 ? -3.499 4.498 -3.389 1.00 98.00 117 GLU A N 1
ATOM 875 C CA . GLU A 1 117 ? -4.811 4.928 -2.888 1.00 98.00 117 GLU A CA 1
ATOM 876 C C . GLU A 1 117 ? -5.682 3.730 -2.494 1.00 98.00 117 GLU A C 1
ATOM 878 O O . GLU A 1 117 ? -6.372 3.747 -1.471 1.00 98.00 117 GLU A O 1
ATOM 883 N N . LYS A 1 118 ? -5.622 2.644 -3.273 1.00 98.50 118 LYS A N 1
ATOM 884 C CA . LYS A 1 118 ? -6.340 1.413 -2.940 1.00 98.50 118 LYS A CA 1
ATOM 885 C C . LYS A 1 118 ? -5.754 0.705 -1.715 1.00 98.50 118 LYS A C 1
ATOM 887 O O . LYS A 1 118 ? -6.525 0.153 -0.934 1.00 98.50 118 LYS A O 1
ATOM 892 N N . ILE A 1 119 ? -4.438 0.752 -1.500 1.00 98.12 119 ILE A N 1
ATOM 893 C CA . ILE A 1 119 ? -3.819 0.269 -0.252 1.00 98.12 119 ILE A CA 1
ATOM 894 C C . ILE A 1 119 ? -4.327 1.082 0.941 1.00 98.12 119 ILE A C 1
ATOM 896 O O . ILE A 1 119 ? -4.775 0.491 1.923 1.00 98.12 119 ILE A O 1
ATOM 900 N N . ALA A 1 120 ? -4.309 2.417 0.843 1.00 97.88 120 ALA A N 1
ATOM 901 C CA . ALA A 1 120 ? -4.805 3.297 1.899 1.00 97.88 120 ALA A CA 1
ATOM 902 C C . ALA A 1 120 ? -6.264 2.966 2.250 1.00 97.88 120 ALA A C 1
ATOM 904 O O . ALA A 1 120 ? -6.590 2.793 3.423 1.00 97.88 120 ALA A O 1
ATOM 905 N N . ARG A 1 121 ? -7.118 2.770 1.237 1.00 98.12 121 ARG A N 1
ATOM 906 C CA . ARG A 1 121 ? -8.519 2.373 1.431 1.00 98.12 121 ARG A CA 1
ATOM 907 C C . ARG A 1 121 ? -8.668 1.017 2.120 1.00 98.12 121 ARG A C 1
ATOM 909 O O . ARG A 1 121 ? -9.396 0.925 3.098 1.00 98.12 121 ARG A O 1
ATOM 916 N N . LEU A 1 122 ? -7.947 -0.010 1.662 1.00 98.19 122 LEU A N 1
ATOM 917 C CA . LEU A 1 122 ? -7.991 -1.347 2.269 1.00 98.19 122 LEU A CA 1
ATOM 918 C C . LEU A 1 122 ? -7.611 -1.320 3.754 1.00 98.19 122 LEU A C 1
ATOM 920 O O . LEU A 1 122 ? -8.253 -1.980 4.567 1.00 98.19 122 LEU A O 1
ATOM 924 N N . VAL A 1 123 ? -6.584 -0.546 4.111 1.00 97.69 123 VAL A N 1
ATOM 925 C CA . VAL A 1 123 ? -6.172 -0.376 5.508 1.00 97.69 123 VAL A CA 1
ATOM 926 C C . VAL A 1 123 ? -7.255 0.341 6.307 1.00 97.69 123 VAL A C 1
ATOM 928 O O . VAL A 1 123 ? -7.587 -0.118 7.398 1.00 97.69 123 VAL A O 1
ATOM 931 N N . VAL A 1 124 ? -7.821 1.432 5.782 1.00 97.88 124 VAL A N 1
ATOM 932 C CA . VAL A 1 124 ? -8.885 2.164 6.479 1.00 97.88 124 VAL A CA 1
ATOM 933 C C . VAL A 1 124 ? -10.091 1.262 6.734 1.00 97.88 124 VAL A C 1
ATOM 935 O O . VAL A 1 124 ? -10.516 1.155 7.883 1.00 97.88 124 VAL A O 1
ATOM 938 N N . ASP A 1 125 ? -10.575 0.566 5.706 1.00 96.94 125 ASP A N 1
ATOM 939 C CA . ASP A 1 125 ? -11.761 -0.293 5.780 1.00 96.94 125 ASP A CA 1
ATOM 940 C C . ASP A 1 125 ? -11.569 -1.474 6.746 1.00 96.94 125 ASP A C 1
ATOM 942 O O . ASP A 1 125 ? -12.507 -1.911 7.415 1.00 96.94 125 ASP A O 1
ATOM 946 N N . ALA A 1 126 ? -10.343 -1.994 6.850 1.00 97.44 126 ALA A N 1
ATOM 947 C CA . ALA A 1 126 ? -10.041 -3.128 7.711 1.00 97.44 126 ALA A CA 1
ATOM 948 C C . ALA A 1 126 ? -9.921 -2.764 9.198 1.00 97.44 126 ALA A C 1
ATOM 950 O O . ALA A 1 126 ? -9.975 -3.658 10.037 1.00 97.44 126 ALA A O 1
ATOM 951 N N . CYS A 1 127 ? -9.759 -1.495 9.575 1.00 97.44 127 CYS A N 1
ATOM 952 C CA . CYS A 1 127 ? -9.433 -1.112 10.954 1.00 97.44 127 CYS A CA 1
ATOM 953 C C . CYS A 1 127 ? -10.626 -0.550 11.738 1.00 97.44 127 CYS A C 1
ATOM 955 O O . CYS A 1 127 ? -11.568 -0.010 11.165 1.00 97.44 127 CYS A O 1
ATOM 957 N N . ASP A 1 128 ? -10.579 -0.678 13.064 1.00 95.31 128 ASP A N 1
ATOM 958 C CA . ASP A 1 128 ? -11.375 0.124 13.997 1.00 95.31 128 ASP A CA 1
ATOM 959 C C . ASP A 1 128 ? -10.552 1.363 14.389 1.00 95.31 128 ASP A C 1
ATOM 961 O O . ASP A 1 128 ? -9.523 1.231 15.064 1.00 95.31 128 ASP A O 1
ATOM 965 N N . TRP A 1 129 ? -10.983 2.537 13.920 1.00 91.12 129 TRP A N 1
ATOM 966 C CA . TRP A 1 129 ? -10.334 3.839 14.128 1.00 91.12 129 TRP A CA 1
ATOM 967 C C . TRP A 1 129 ? -10.940 4.629 15.287 1.00 91.12 129 TRP A C 1
ATOM 969 O O . TRP A 1 129 ? -12.169 4.519 15.505 1.00 91.12 129 TRP A O 1
#

Solvent-accessible surface area (backbone atoms only — not comparable to full-atom values): 7480 Å² total; per-residue (Å²): 129,84,53,85,70,70,32,68,64,72,86,90,63,53,72,69,58,48,44,54,49,53,50,54,47,46,52,66,67,36,59,96,47,41,54,47,71,61,45,51,54,51,49,52,53,46,52,52,44,34,38,50,57,35,65,80,30,40,43,76,55,33,26,57,51,86,87,56,92,47,90,74,60,82,68,54,51,30,74,52,77,34,67,26,67,46,73,56,99,88,44,80,38,80,79,50,70,49,75,45,38,14,52,18,70,74,53,68,54,73,68,50,51,54,44,47,44,49,50,36,47,54,54,52,74,38,33,66,129

Nearest PDB structures (foldseek):
  1f5m-assembly1_B  TM=7.489E-01  e=1.772E-06  Saccharomyces cerevisiae